Protein AF-A0A1R1JVL7-F1 (afdb_monomer)

Mean predicted aligned error: 9.69 Å

Organism: Alcaligenes xylosoxydans xylosoxydans (NCBI:txid85698)

Nearest PDB structures (foldseek):
  4d8j-assembly1_A  TM=5.891E-01  e=6.078E-01  Escherichia coli

Structure (mmCIF, N/CA/C/O backbone):
data_AF-A0A1R1JVL7-F1
#
_entry.id   AF-A0A1R1JVL7-F1
#
loop_
_atom_site.group_PDB
_atom_site.id
_atom_site.type_symbol
_atom_site.lab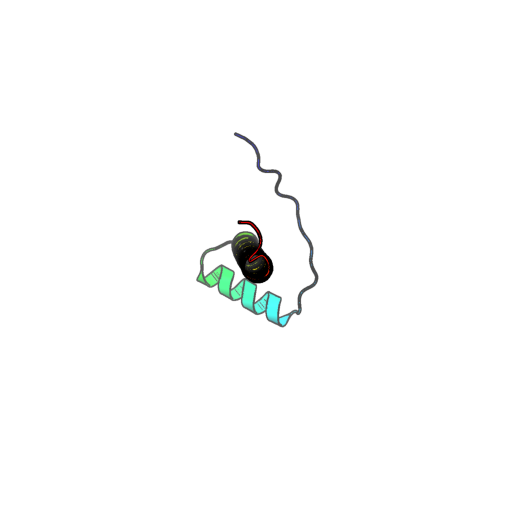el_atom_id
_atom_site.label_alt_id
_atom_site.label_comp_id
_atom_site.label_asym_id
_atom_site.label_entity_id
_atom_site.label_seq_id
_atom_site.pdbx_PDB_ins_code
_atom_site.Cartn_x
_atom_site.Cartn_y
_atom_site.Cartn_z
_atom_site.occupancy
_atom_site.B_iso_or_equiv
_atom_site.auth_seq_id
_atom_site.auth_comp_id
_atom_site.auth_asym_id
_atom_site.auth_atom_id
_atom_site.pdbx_PDB_model_num
ATOM 1 N N . MET A 1 1 ? 22.880 6.061 13.660 1.00 45.09 1 MET A N 1
ATOM 2 C CA . MET A 1 1 ? 21.699 6.193 12.784 1.00 45.09 1 MET A CA 1
ATOM 3 C C . MET A 1 1 ? 21.064 4.823 12.739 1.00 45.09 1 MET A C 1
ATOM 5 O O . MET A 1 1 ? 21.749 3.893 12.336 1.00 45.09 1 MET A O 1
ATOM 9 N N . ALA A 1 2 ? 19.879 4.664 13.333 1.00 50.12 2 ALA A N 1
ATOM 10 C CA . ALA A 1 2 ? 19.240 3.360 13.470 1.00 50.12 2 ALA A CA 1
ATOM 11 C C . ALA A 1 2 ? 18.998 2.798 12.067 1.00 50.12 2 ALA A C 1
ATOM 13 O O . ALA A 1 2 ? 18.236 3.366 11.293 1.00 50.12 2 ALA A O 1
ATOM 14 N N . ASN A 1 3 ? 19.742 1.749 11.733 1.00 54.91 3 ASN A N 1
ATOM 15 C CA . ASN A 1 3 ? 19.545 0.959 10.535 1.00 54.91 3 ASN A CA 1
ATOM 16 C C . ASN A 1 3 ? 18.173 0.306 10.719 1.00 54.91 3 ASN A C 1
ATOM 18 O O . ASN A 1 3 ? 18.070 -0.669 11.462 1.00 54.91 3 ASN A O 1
ATOM 22 N N . GLU A 1 4 ? 17.109 0.928 10.202 1.00 63.25 4 GLU A N 1
ATOM 23 C CA . GLU A 1 4 ? 15.777 0.324 10.209 1.00 63.25 4 GLU A CA 1
ATOM 24 C C . GLU A 1 4 ? 15.939 -1.088 9.648 1.00 63.25 4 GLU A C 1
ATOM 26 O O . GLU A 1 4 ? 16.407 -1.258 8.522 1.00 63.25 4 GLU A O 1
ATOM 31 N N . GLU A 1 5 ? 15.661 -2.107 10.465 1.00 72.94 5 GLU A N 1
ATOM 32 C CA . GLU A 1 5 ? 15.798 -3.501 10.052 1.00 72.94 5 GLU A CA 1
ATOM 33 C C . GLU A 1 5 ? 14.790 -3.787 8.937 1.00 72.94 5 GLU A C 1
ATOM 35 O O . GLU A 1 5 ? 13.650 -4.190 9.174 1.00 72.94 5 GLU A O 1
ATOM 40 N N . VAL A 1 6 ? 15.211 -3.577 7.692 1.00 71.94 6 VAL A N 1
ATOM 41 C CA . VAL A 1 6 ? 14.426 -3.943 6.521 1.00 71.94 6 VAL A CA 1
ATOM 42 C C . VAL A 1 6 ? 14.582 -5.444 6.310 1.00 71.94 6 VAL A C 1
ATOM 44 O O . VAL A 1 6 ? 15.631 -5.927 5.883 1.00 71.94 6 VAL A O 1
ATOM 47 N N . LYS A 1 7 ? 13.523 -6.199 6.610 1.00 80.12 7 LYS A N 1
ATOM 48 C CA . LYS A 1 7 ? 13.442 -7.636 6.319 1.00 80.12 7 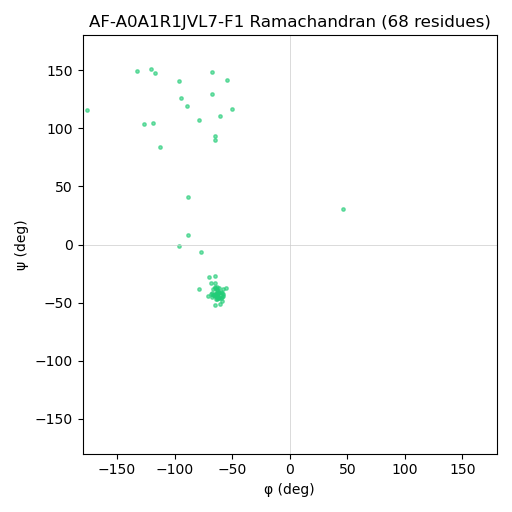LYS A CA 1
AT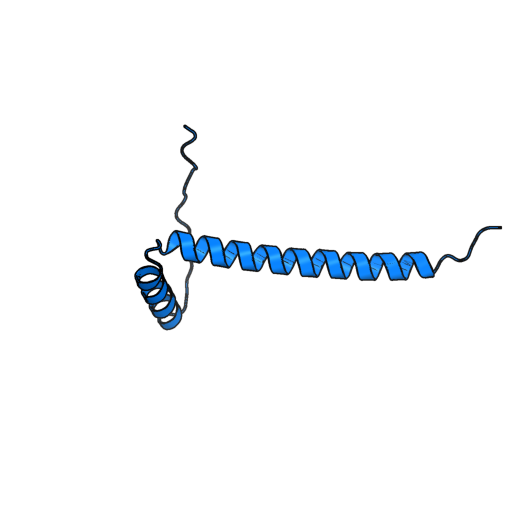OM 49 C C . LYS A 1 7 ? 12.711 -7.862 5.000 1.00 80.12 7 LYS A C 1
ATOM 51 O O . LYS A 1 7 ? 11.725 -7.191 4.700 1.00 80.12 7 LYS A O 1
ATOM 56 N N . GLN A 1 8 ? 13.194 -8.819 4.210 1.00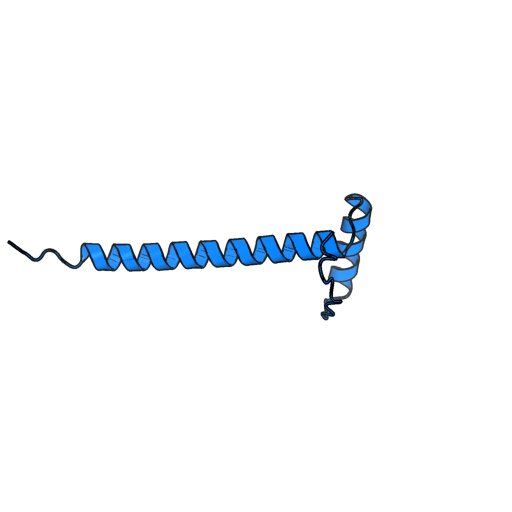 76.75 8 GLN A N 1
ATOM 57 C CA . GLN A 1 8 ? 12.506 -9.237 2.990 1.00 76.75 8 GLN A CA 1
ATOM 58 C C . GLN A 1 8 ? 11.190 -9.935 3.353 1.00 76.75 8 GLN A C 1
ATOM 60 O O . GLN A 1 8 ? 11.167 -10.851 4.173 1.00 76.75 8 GLN A O 1
ATOM 65 N N . PHE A 1 9 ? 10.100 -9.496 2.731 1.00 80.88 9 PHE A N 1
ATOM 66 C CA . PHE A 1 9 ? 8.756 -10.026 2.922 1.00 80.88 9 PHE A CA 1
ATOM 67 C C . PHE A 1 9 ? 8.264 -10.585 1.585 1.00 80.88 9 PHE A C 1
ATOM 69 O O . PHE A 1 9 ? 7.946 -9.829 0.668 1.00 80.88 9 PHE A O 1
ATOM 76 N N . ASN A 1 10 ? 8.262 -11.913 1.459 1.00 85.75 10 ASN A N 1
ATOM 77 C CA . ASN A 1 10 ? 7.875 -12.599 0.230 1.00 85.75 10 ASN A CA 1
ATOM 78 C C . ASN A 1 10 ? 6.398 -12.993 0.294 1.00 85.75 10 ASN A C 1
ATOM 80 O O . ASN A 1 10 ? 5.977 -13.689 1.216 1.00 85.75 10 ASN A O 1
ATOM 84 N N . VAL A 1 11 ? 5.627 -12.582 -0.711 1.00 85.00 11 VAL A N 1
ATOM 85 C CA . VAL A 1 11 ? 4.212 -12.933 -0.870 1.00 85.00 11 VAL A CA 1
ATOM 86 C C . VAL A 1 11 ? 3.939 -13.377 -2.296 1.00 85.00 11 VAL A C 1
ATOM 88 O O . VAL A 1 11 ? 4.579 -12.916 -3.242 1.00 85.00 11 VAL A O 1
ATOM 91 N N . TYR A 1 12 ? 2.966 -14.268 -2.451 1.00 87.81 12 TYR A N 1
ATOM 92 C CA . TYR A 1 12 ? 2.521 -14.726 -3.758 1.00 87.81 12 TYR A CA 1
ATOM 93 C C . TYR A 1 12 ? 1.407 -13.813 -4.258 1.00 87.81 12 TYR A C 1
ATOM 95 O O . TYR A 1 12 ? 0.360 -13.693 -3.626 1.00 87.81 12 TYR A O 1
ATOM 103 N N . LEU A 1 13 ? 1.645 -13.169 -5.397 1.00 86.81 13 LEU A N 1
ATOM 104 C CA . LEU A 1 13 ? 0.680 -12.312 -6.076 1.00 86.81 13 LEU A CA 1
ATOM 105 C C . LEU A 1 13 ? 0.420 -12.861 -7.483 1.00 86.81 13 LEU A C 1
ATOM 107 O O . LEU A 1 13 ? 1.323 -13.457 -8.080 1.00 86.81 13 LEU A O 1
ATOM 111 N N . PRO A 1 14 ? -0.776 -12.636 -8.050 1.00 93.62 14 PRO A N 1
ATOM 112 C CA . PRO A 1 14 ? -1.033 -12.925 -9.454 1.00 93.62 14 PRO A CA 1
ATOM 113 C C . PRO A 1 14 ? -0.019 -12.217 -10.359 1.00 93.62 14 PRO A C 1
ATOM 115 O O . PRO A 1 14 ? 0.341 -11.061 -10.125 1.00 93.62 14 PRO A O 1
ATOM 118 N N . VAL A 1 15 ? 0.416 -12.892 -11.424 1.00 91.94 15 VAL A N 1
ATOM 119 C CA . VAL A 1 15 ? 1.449 -12.373 -12.340 1.00 91.94 15 VAL A CA 1
ATOM 120 C C . VAL A 1 15 ? 1.045 -11.028 -12.947 1.00 91.94 15 VAL A C 1
ATOM 122 O O . VAL A 1 15 ? 1.875 -10.125 -13.060 1.00 91.94 15 VAL A O 1
ATOM 125 N N . ASP A 1 16 ? -0.231 -10.860 -13.284 1.00 93.19 16 ASP A N 1
ATOM 126 C CA . ASP A 1 16 ? -0.731 -9.616 -13.872 1.00 93.19 16 ASP A CA 1
ATOM 127 C C . ASP A 1 16 ? -0.704 -8.453 -12.881 1.00 93.19 16 ASP A C 1
ATOM 129 O O . ASP A 1 16 ? -0.398 -7.325 -13.268 1.00 93.19 16 ASP A O 1
ATOM 133 N N . LEU A 1 17 ? -0.917 -8.730 -11.592 1.00 89.69 17 LEU A N 1
ATOM 134 C CA . LEU A 1 17 ? -0.783 -7.725 -10.544 1.00 89.69 17 LEU A CA 1
ATOM 135 C C . LEU A 1 17 ? 0.683 -7.314 -10.373 1.00 89.69 17 LEU A C 1
ATOM 137 O O . LEU A 1 17 ? 0.981 -6.126 -10.298 1.00 89.69 17 LEU A O 1
ATOM 141 N N . ILE A 1 18 ? 1.616 -8.274 -10.391 1.00 88.81 18 ILE A N 1
ATOM 142 C CA . ILE A 1 18 ? 3.058 -7.981 -10.325 1.00 88.81 18 ILE A CA 1
ATOM 143 C C . ILE A 1 18 ? 3.479 -7.066 -11.481 1.00 88.81 18 ILE A C 1
ATOM 145 O O . ILE A 1 18 ? 4.247 -6.128 -11.267 1.00 88.81 18 ILE A O 1
ATOM 149 N N . ARG A 1 19 ? 2.979 -7.315 -12.699 1.00 91.38 19 ARG A N 1
ATOM 150 C CA . ARG A 1 19 ? 3.248 -6.452 -13.858 1.00 91.38 19 ARG A CA 1
ATOM 151 C C . ARG A 1 19 ? 2.735 -5.036 -13.625 1.00 91.38 19 ARG A C 1
ATOM 153 O O . ARG A 1 19 ? 3.512 -4.096 -13.766 1.00 91.38 19 ARG A O 1
ATOM 160 N N . GLN A 1 20 ? 1.474 -4.888 -13.223 1.00 89.81 20 GLN A N 1
ATOM 161 C CA . GLN A 1 20 ? 0.868 -3.577 -12.973 1.00 89.81 20 GLN A CA 1
ATOM 162 C C . GLN A 1 20 ? 1.628 -2.786 -11.903 1.00 89.81 20 GLN A C 1
ATOM 164 O O . GLN A 1 20 ? 1.960 -1.623 -12.120 1.00 89.81 20 GLN A O 1
ATOM 169 N N . VAL A 1 21 ? 1.987 -3.425 -10.785 1.00 88.25 21 VAL A N 1
ATOM 170 C CA . VAL A 1 21 ? 2.704 -2.740 -9.697 1.00 88.25 21 VAL A CA 1
ATOM 171 C C . VAL A 1 21 ? 4.110 -2.322 -10.145 1.00 88.25 21 VAL A C 1
ATOM 173 O O . VAL A 1 21 ? 4.562 -1.228 -9.817 1.00 88.25 21 VAL A O 1
ATOM 176 N N . LYS A 1 22 ? 4.804 -3.152 -10.936 1.00 88.25 22 LYS A N 1
ATOM 177 C CA . LYS A 1 22 ? 6.117 -2.792 -11.497 1.00 88.25 22 LYS A CA 1
ATOM 178 C C . LYS A 1 22 ? 6.038 -1.619 -12.470 1.00 88.25 22 LYS A C 1
ATOM 180 O O . LYS A 1 22 ? 6.896 -0.746 -12.403 1.00 88.25 22 LYS A O 1
ATOM 185 N N . HIS A 1 23 ? 5.038 -1.590 -13.351 1.00 90.44 23 HIS A N 1
ATOM 186 C CA . HIS A 1 23 ? 4.827 -0.450 -14.247 1.00 90.44 23 HIS A CA 1
ATOM 187 C C . HIS A 1 23 ? 4.593 0.835 -13.451 1.00 90.44 23 HIS A C 1
ATOM 189 O O . HIS A 1 23 ? 5.275 1.826 -13.689 1.00 90.44 23 HIS A O 1
ATOM 195 N N . HIS A 1 24 ? 3.738 0.774 -12.429 1.00 88.56 24 HIS A N 1
ATOM 196 C CA . HIS A 1 24 ? 3.480 1.915 -11.557 1.00 88.56 24 HIS A CA 1
ATOM 197 C C . HIS A 1 24 ? 4.732 2.387 -10.797 1.00 88.56 24 HIS A C 1
ATOM 199 O O . HIS A 1 24 ? 4.949 3.583 -10.647 1.00 88.56 24 HIS A O 1
ATOM 205 N N . ALA A 1 25 ? 5.594 1.463 -10.359 1.00 89.25 25 ALA A N 1
ATOM 206 C CA . ALA A 1 25 ? 6.876 1.788 -9.727 1.00 89.25 25 ALA A CA 1
ATOM 207 C C . ALA A 1 25 ? 7.804 2.592 -10.632 1.00 89.25 25 ALA A C 1
ATOM 209 O O . ALA A 1 25 ? 8.430 3.550 -10.182 1.00 89.25 25 ALA A O 1
ATOM 210 N N . ILE A 1 26 ? 7.851 2.226 -11.910 1.00 87.25 26 ILE A N 1
ATOM 211 C CA . ILE A 1 26 ? 8.644 2.938 -12.909 1.00 87.25 26 ILE A CA 1
ATOM 212 C C . ILE A 1 26 ? 8.061 4.336 -13.150 1.00 87.25 26 ILE A C 1
ATOM 214 O O . ILE A 1 26 ? 8.811 5.304 -13.155 1.00 87.25 26 ILE A O 1
ATOM 218 N N . GLU A 1 27 ? 6.740 4.453 -13.302 1.00 87.06 27 GLU A N 1
ATOM 219 C CA . GLU A 1 27 ? 6.064 5.740 -13.531 1.00 87.06 27 GLU A CA 1
ATOM 220 C C . GLU A 1 27 ? 6.173 6.702 -12.341 1.00 87.06 27 GLU A C 1
ATOM 222 O O . GLU A 1 27 ? 6.305 7.907 -12.532 1.00 87.06 27 GLU A O 1
ATOM 227 N N . ALA A 1 28 ? 6.130 6.180 -11.115 1.00 82.75 28 ALA A N 1
ATOM 228 C CA . ALA A 1 28 ? 6.189 6.964 -9.884 1.00 82.75 28 ALA A CA 1
ATOM 229 C C . ALA A 1 28 ? 7.624 7.211 -9.376 1.00 82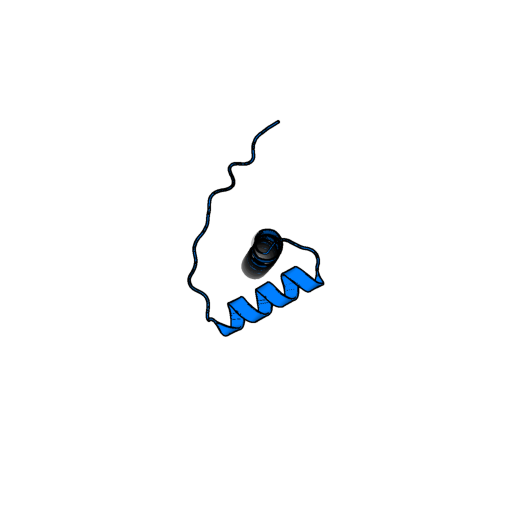.75 28 ALA A C 1
ATOM 231 O O . ALA A 1 28 ? 7.787 7.656 -8.237 1.00 82.75 28 ALA A O 1
ATOM 232 N N . GLU A 1 29 ? 8.650 6.844 -10.160 1.00 87.75 29 GLU A N 1
ATOM 233 C CA . GLU A 1 29 ? 10.078 6.876 -9.784 1.00 87.75 29 GLU A CA 1
ATOM 234 C C . GLU A 1 29 ? 10.352 6.283 -8.386 1.00 87.75 29 GLU A C 1
ATOM 236 O O . GLU A 1 29 ? 11.260 6.683 -7.657 1.00 87.75 29 GLU A O 1
ATOM 241 N N . SER A 1 30 ? 9.530 5.313 -7.989 1.00 86.00 30 SER A N 1
ATOM 242 C CA . SER A 1 30 ? 9.463 4.790 -6.630 1.00 86.00 30 SER A CA 1
ATOM 243 C C . SER A 1 30 ? 9.861 3.327 -6.614 1.00 86.00 30 SER A C 1
ATOM 245 O O . SER A 1 30 ? 9.602 2.567 -7.546 1.00 86.00 30 SER A O 1
ATOM 247 N N . SER A 1 31 ? 10.475 2.880 -5.522 1.00 87.06 31 SER A N 1
ATOM 248 C CA . SER A 1 31 ? 10.773 1.461 -5.374 1.00 87.06 31 SER A CA 1
ATOM 249 C C . SER A 1 31 ? 9.481 0.651 -5.221 1.00 87.06 31 SER A C 1
ATOM 251 O O . SER A 1 31 ? 8.497 1.093 -4.623 1.00 87.06 31 SER A O 1
ATOM 253 N N . LEU A 1 32 ? 9.499 -0.590 -5.714 1.00 86.00 32 LEU A N 1
ATOM 254 C CA . LEU A 1 32 ? 8.382 -1.522 -5.544 1.00 86.00 32 LEU A CA 1
ATOM 255 C C . LEU A 1 32 ? 8.016 -1.698 -4.060 1.00 86.00 32 LEU A C 1
ATOM 257 O O . LEU A 1 32 ? 6.841 -1.768 -3.711 1.00 86.00 32 LEU A O 1
ATOM 261 N N . SER A 1 33 ? 9.020 -1.723 -3.179 1.00 85.06 33 SER A N 1
ATOM 262 C CA . SER A 1 33 ? 8.818 -1.796 -1.732 1.00 85.06 33 SER A CA 1
ATOM 263 C C . SER A 1 33 ? 8.123 -0.557 -1.171 1.00 85.06 33 SER A C 1
ATOM 265 O O . SER A 1 33 ? 7.278 -0.713 -0.295 1.00 85.06 33 SER A O 1
ATOM 267 N N . ALA A 1 34 ? 8.413 0.647 -1.677 1.00 87.94 34 ALA A N 1
ATOM 268 C CA . ALA A 1 34 ? 7.736 1.869 -1.248 1.00 87.94 34 ALA A CA 1
ATOM 269 C C . ALA A 1 34 ? 6.247 1.849 -1.619 1.00 87.94 34 ALA A C 1
ATOM 271 O O . ALA A 1 34 ? 5.406 2.146 -0.772 1.00 87.94 34 ALA A O 1
ATOM 272 N N . ILE A 1 35 ? 5.913 1.421 -2.841 1.00 88.94 35 ILE A N 1
ATOM 273 C CA . ILE A 1 35 ? 4.516 1.292 -3.283 1.00 88.94 35 ILE A CA 1
ATOM 274 C C . ILE A 1 35 ? 3.779 0.239 -2.464 1.00 88.94 35 ILE A C 1
ATOM 276 O O . ILE A 1 35 ? 2.683 0.500 -1.972 1.00 88.94 35 ILE A O 1
ATOM 280 N N . VAL A 1 36 ? 4.383 -0.936 -2.274 1.00 88.19 36 VAL A N 1
ATOM 281 C CA . VAL A 1 36 ? 3.778 -2.007 -1.473 1.00 88.19 36 VAL A CA 1
ATOM 282 C C . VAL A 1 36 ? 3.595 -1.558 -0.022 1.00 88.19 36 VAL A C 1
ATOM 284 O O . VAL A 1 36 ? 2.529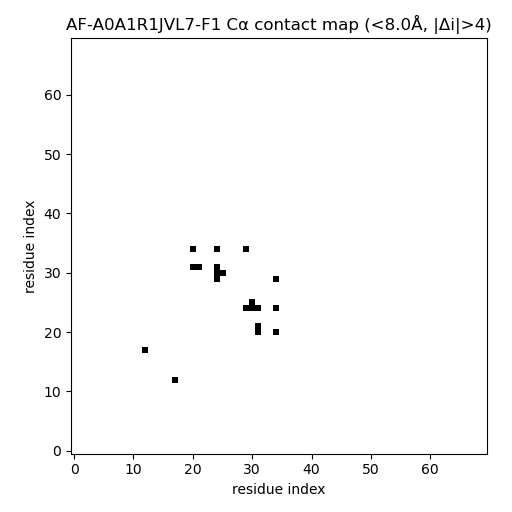 -1.774 0.549 1.00 88.19 36 VAL A O 1
ATOM 287 N N . ALA A 1 37 ? 4.579 -0.880 0.571 1.00 88.69 37 ALA A N 1
ATOM 288 C CA . ALA A 1 37 ? 4.466 -0.346 1.924 1.00 88.69 37 ALA A CA 1
ATOM 289 C C . ALA A 1 37 ? 3.357 0.711 2.035 1.00 88.69 37 ALA A C 1
ATOM 291 O O . ALA A 1 37 ? 2.585 0.684 2.994 1.00 88.69 37 ALA A O 1
ATOM 292 N N . ALA A 1 38 ? 3.248 1.619 1.062 1.00 89.44 38 ALA A N 1
ATOM 293 C CA . ALA A 1 38 ? 2.192 2.625 1.026 1.00 89.44 38 ALA A CA 1
ATOM 294 C C . ALA A 1 38 ? 0.804 1.983 0.895 1.00 89.44 38 ALA A C 1
ATOM 296 O O . ALA A 1 38 ? -0.091 2.307 1.675 1.00 89.44 38 ALA A O 1
ATOM 297 N N . ALA A 1 39 ? 0.644 1.023 -0.020 1.00 89.81 39 ALA A N 1
ATOM 298 C CA . ALA A 1 39 ? -0.606 0.297 -0.222 1.00 89.81 39 ALA A CA 1
ATOM 299 C C . ALA A 1 39 ? -1.025 -0.490 1.031 1.00 89.81 39 ALA A C 1
ATOM 301 O O . ALA A 1 39 ? -2.174 -0.401 1.458 1.00 89.81 39 ALA A O 1
ATOM 302 N N . LEU A 1 40 ? -0.089 -1.205 1.668 1.00 90.62 40 LEU A N 1
ATOM 303 C CA . LEU A 1 40 ? -0.358 -1.951 2.902 1.00 90.62 40 LEU A CA 1
ATOM 304 C C . LEU A 1 40 ? -0.730 -1.024 4.065 1.00 90.62 40 LEU A C 1
ATOM 306 O O . LEU A 1 40 ? -1.677 -1.313 4.793 1.00 90.62 40 LEU A O 1
ATOM 310 N N . ARG A 1 41 ? -0.029 0.106 4.234 1.00 91.94 41 ARG A N 1
ATOM 311 C CA . ARG A 1 41 ? -0.366 1.097 5.272 1.00 91.94 41 ARG A CA 1
ATOM 312 C C . ARG A 1 41 ? -1.738 1.721 5.035 1.00 91.94 41 ARG A C 1
ATOM 314 O O . ARG A 1 41 ? -2.501 1.861 5.985 1.00 91.94 41 ARG A O 1
ATOM 321 N N . ALA A 1 42 ? -2.060 2.074 3.792 1.00 93.31 42 ALA A N 1
ATOM 322 C CA . ALA A 1 42 ? -3.369 2.617 3.440 1.00 93.31 42 ALA A CA 1
ATOM 323 C C . ALA A 1 42 ? -4.489 1.610 3.743 1.00 93.31 42 ALA A C 1
ATOM 325 O O . ALA A 1 42 ? -5.461 1.967 4.405 1.00 93.31 42 ALA A O 1
ATOM 326 N N . TYR A 1 43 ? -4.300 0.346 3.350 1.00 91.50 43 TYR A N 1
ATOM 327 C CA . TYR A 1 43 ? -5.243 -0.733 3.631 1.00 91.50 43 TYR A CA 1
ATOM 328 C C . TYR A 1 43 ? -5.471 -0.928 5.138 1.00 91.50 43 TYR A C 1
ATOM 330 O O . TYR A 1 43 ? -6.612 -0.951 5.592 1.00 91.50 43 TYR A O 1
ATOM 338 N N . LEU A 1 44 ? -4.399 -1.010 5.937 1.00 93.31 44 LEU A N 1
ATOM 339 C CA . LEU A 1 44 ? -4.510 -1.167 7.393 1.00 93.31 44 LEU A CA 1
ATOM 340 C C . LEU A 1 44 ? -5.198 0.032 8.060 1.00 93.31 44 LEU A C 1
ATOM 342 O O . LEU A 1 44 ? -6.039 -0.158 8.936 1.00 93.31 44 LEU A O 1
ATOM 346 N N . ASN A 1 45 ? -4.887 1.256 7.626 1.00 94.06 45 ASN A N 1
ATOM 347 C CA . ASN A 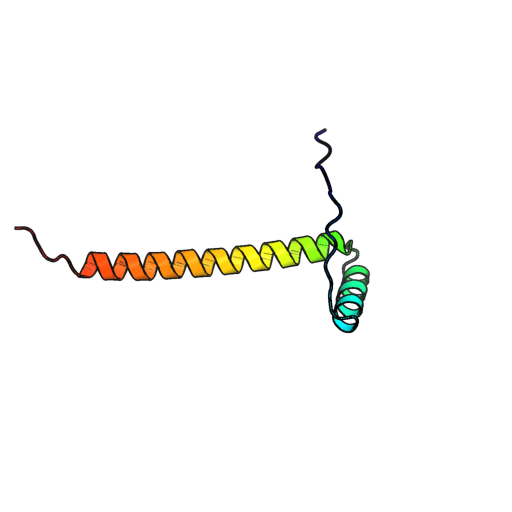1 45 ? -5.525 2.463 8.151 1.00 94.06 45 ASN A CA 1
ATOM 348 C C . ASN A 1 45 ? -7.03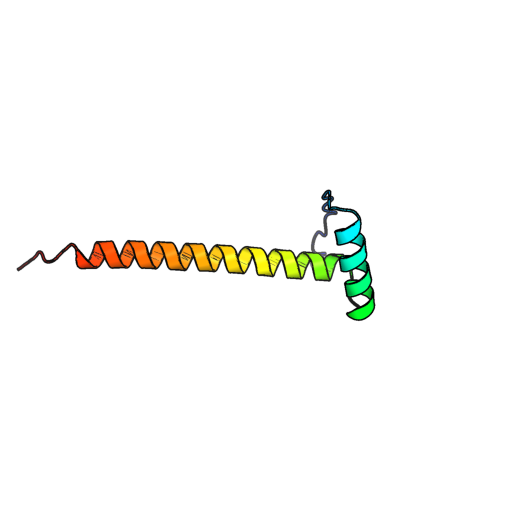2 2.496 7.861 1.00 94.06 45 ASN A C 1
ATOM 350 O O . ASN A 1 45 ? -7.812 2.932 8.707 1.00 94.06 45 ASN A O 1
ATOM 354 N N . GLU A 1 46 ? -7.454 2.045 6.681 1.00 93.69 46 GLU A N 1
ATOM 355 C CA . GLU A 1 46 ? -8.872 1.957 6.334 1.00 93.69 46 GLU A CA 1
ATOM 356 C C . GLU A 1 46 ? -9.599 0.909 7.188 1.00 93.69 46 GLU A C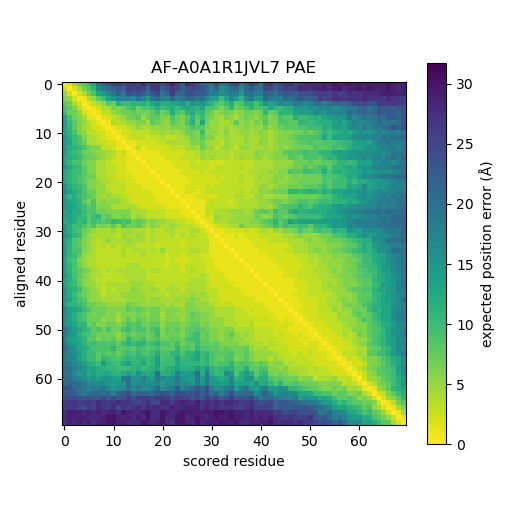 1
ATOM 358 O O . GLU A 1 46 ? -10.670 1.195 7.723 1.00 93.69 46 GLU A O 1
ATOM 363 N N . GLN A 1 47 ? -8.990 -0.263 7.396 1.00 92.38 47 GLN A N 1
ATOM 364 C CA . GLN A 1 47 ? -9.551 -1.295 8.275 1.00 92.38 47 GLN A CA 1
ATOM 365 C C . GLN A 1 47 ? -9.679 -0.809 9.726 1.00 92.38 47 GLN A C 1
ATOM 367 O O . GLN A 1 47 ? -10.715 -1.031 10.355 1.00 92.38 47 GLN A O 1
ATOM 372 N N . GLN A 1 48 ? -8.676 -0.090 10.241 1.00 91.25 48 GLN A N 1
ATOM 373 C CA . GLN A 1 48 ? -8.731 0.483 11.588 1.00 91.25 48 GLN A CA 1
ATOM 374 C C . GLN A 1 48 ? -9.873 1.496 11.720 1.00 91.25 48 GLN A C 1
ATOM 376 O O . GLN A 1 48 ? -10.662 1.418 12.657 1.00 91.25 48 GLN A O 1
ATOM 381 N N . ARG A 1 49 ? -10.021 2.402 10.747 1.00 89.25 49 ARG A N 1
ATOM 382 C CA . ARG A 1 49 ? -11.121 3.377 10.732 1.00 89.25 49 ARG A CA 1
ATOM 383 C C . ARG A 1 49 ? -12.489 2.704 10.746 1.00 89.25 49 ARG A C 1
ATOM 385 O O . ARG A 1 49 ? -13.358 3.106 11.512 1.00 89.25 49 ARG A O 1
ATOM 392 N N . GLN A 1 50 ? -12.674 1.662 9.937 1.00 88.44 50 GLN A N 1
ATOM 393 C CA . GLN A 1 50 ? -13.925 0.902 9.919 1.00 88.44 50 GLN A CA 1
ATOM 394 C C . GLN A 1 50 ? -14.196 0.209 11.260 1.00 88.44 50 GLN A C 1
ATOM 396 O O . GLN A 1 50 ? -15.349 0.126 11.692 1.00 88.44 50 GLN A O 1
ATOM 401 N N . HIS A 1 51 ? -13.152 -0.281 11.931 1.00 87.56 51 HIS A N 1
ATOM 402 C CA . HIS A 1 51 ? -13.273 -0.868 13.260 1.00 87.56 51 HIS A CA 1
ATOM 403 C C . HIS A 1 51 ? -13.713 0.177 14.295 1.00 87.56 51 HIS A C 1
ATOM 405 O O . HIS A 1 51 ? -14.740 -0.012 14.949 1.00 87.56 51 HIS A O 1
ATOM 411 N N . ASP A 1 52 ? -13.019 1.314 14.358 1.00 87.12 52 ASP A N 1
ATOM 412 C CA . ASP A 1 52 ? -13.303 2.400 15.302 1.00 87.12 52 ASP A CA 1
ATOM 413 C C . ASP A 1 52 ? -14.711 2.987 15.084 1.00 87.12 52 ASP A C 1
ATOM 415 O O . ASP A 1 52 ? -15.454 3.243 16.035 1.00 87.12 52 ASP A O 1
ATOM 419 N N . GLU A 1 53 ? -15.133 3.160 13.827 1.00 86.00 53 GLU A N 1
ATOM 420 C CA . GLU A 1 53 ? -16.486 3.611 13.489 1.00 86.00 53 GLU A CA 1
ATOM 421 C C . GLU A 1 53 ? -17.557 2.618 13.951 1.00 86.00 53 GLU A C 1
ATOM 423 O O . GLU A 1 53 ? -18.598 3.018 14.488 1.00 86.00 53 GLU A O 1
ATOM 428 N N . ASN A 1 54 ? -17.317 1.320 13.760 1.00 85.38 54 ASN A N 1
ATOM 429 C CA . ASN A 1 54 ? -18.239 0.275 14.188 1.00 85.38 54 ASN A CA 1
ATOM 430 C C . ASN A 1 54 ? -18.328 0.182 15.712 1.00 85.38 54 ASN A C 1
ATOM 432 O O . ASN A 1 54 ? -19.435 0.049 16.245 1.00 85.38 54 ASN A O 1
ATOM 436 N N . GLU A 1 55 ? -17.205 0.286 16.419 1.00 85.62 55 GLU A N 1
ATOM 437 C CA . GLU A 1 55 ? -17.180 0.331 17.880 1.00 85.62 55 GLU A CA 1
ATOM 438 C C . GLU A 1 55 ? -17.897 1.567 18.415 1.00 85.62 55 GLU A C 1
ATOM 440 O O . GLU A 1 55 ? -18.771 1.444 19.273 1.00 85.62 55 GLU A O 1
ATOM 445 N N . ASN A 1 56 ? -17.646 2.746 17.846 1.00 82.88 56 ASN A N 1
ATOM 446 C CA . ASN A 1 56 ? -18.309 3.978 18.268 1.00 82.88 56 ASN A CA 1
ATOM 447 C C . ASN A 1 56 ? -19.832 3.918 18.027 1.00 82.88 56 ASN A C 1
ATOM 449 O O . ASN A 1 56 ? -20.627 4.320 18.879 1.00 82.88 56 ASN A O 1
ATOM 453 N N . ARG A 1 57 ? -20.275 3.333 16.902 1.00 81.19 57 ARG A N 1
ATOM 454 C CA . ARG A 1 57 ? -21.705 3.073 16.629 1.00 81.19 57 ARG A CA 1
ATOM 455 C C . ARG A 1 57 ? -22.331 2.065 17.592 1.00 81.19 57 ARG A C 1
ATOM 457 O O . ARG A 1 57 ? -23.534 2.142 17.852 1.00 81.19 57 ARG A O 1
ATOM 464 N N . ARG A 1 58 ? -21.572 1.075 18.067 1.00 78.75 58 ARG A N 1
ATOM 465 C CA . ARG A 1 58 ? -22.042 0.136 19.100 1.00 78.75 58 ARG A CA 1
ATOM 466 C C . ARG A 1 58 ? -22.146 0.837 20.450 1.00 78.75 58 ARG A C 1
ATOM 468 O O . ARG A 1 58 ? -23.172 0.705 21.106 1.00 78.75 58 ARG A O 1
ATOM 475 N N . ASN A 1 59 ? -21.147 1.638 20.809 1.00 75.81 59 ASN A N 1
ATOM 476 C CA . ASN A 1 59 ? -21.101 2.314 22.098 1.00 75.81 59 ASN A CA 1
ATOM 477 C C . ASN A 1 59 ? -22.225 3.353 22.244 1.00 75.81 59 ASN A C 1
ATOM 479 O O . ASN A 1 59 ? -22.926 3.346 23.251 1.00 75.81 59 ASN A O 1
ATOM 483 N N . ARG A 1 60 ? -22.494 4.154 21.198 1.00 72.75 60 ARG A N 1
ATOM 484 C CA . ARG A 1 60 ? -23.626 5.105 21.195 1.00 72.75 60 ARG A CA 1
ATOM 485 C C . ARG A 1 60 ? -24.982 4.424 21.387 1.00 72.75 60 ARG A C 1
ATOM 487 O O . ARG A 1 60 ? -25.810 4.900 22.153 1.00 72.75 60 ARG A O 1
ATOM 494 N N . ARG A 1 61 ? -25.196 3.274 20.736 1.00 69.12 61 ARG A N 1
ATOM 495 C CA . ARG A 1 61 ? -26.432 2.490 20.903 1.00 69.12 61 ARG A CA 1
ATOM 496 C C . ARG A 1 61 ? -26.608 1.931 22.313 1.00 69.12 61 ARG A C 1
ATOM 498 O O . ARG A 1 61 ? -27.746 1.704 22.713 1.00 69.12 61 ARG A O 1
ATOM 505 N N . ASN A 1 62 ? -25.517 1.700 23.039 1.00 62.97 62 ASN A N 1
ATOM 506 C CA . ASN A 1 62 ? -25.588 1.274 24.432 1.00 62.97 62 ASN A CA 1
ATOM 507 C C . ASN A 1 62 ? -25.883 2.451 25.370 1.00 62.97 62 ASN A C 1
ATOM 509 O O . ASN A 1 62 ? -26.687 2.285 26.279 1.00 62.97 62 ASN A O 1
ATOM 513 N N . THR A 1 63 ? -25.323 3.642 25.129 1.00 60.94 63 THR A N 1
ATOM 514 C CA . THR A 1 63 ? -25.577 4.825 25.975 1.00 60.94 63 THR A CA 1
ATOM 515 C C . THR A 1 63 ? -26.995 5.390 25.853 1.00 60.94 63 THR A C 1
ATOM 517 O O . THR A 1 63 ? -27.503 5.926 26.827 1.00 60.94 63 THR A O 1
ATOM 520 N N . ASP A 1 64 ? -27.675 5.225 24.711 1.00 60.94 64 ASP A N 1
ATOM 521 C CA . ASP A 1 64 ? -29.089 5.623 24.555 1.00 60.94 64 ASP A CA 1
ATOM 522 C C . ASP A 1 64 ? -30.085 4.639 25.215 1.00 60.94 64 ASP A C 1
ATOM 524 O O . ASP A 1 64 ? -31.288 4.899 25.248 1.00 60.94 64 ASP A O 1
ATOM 528 N N . ARG A 1 65 ? -29.618 3.491 25.735 1.00 58.53 65 ARG A N 1
ATOM 529 C CA . ARG A 1 65 ? -30.472 2.483 26.393 1.00 58.53 65 ARG A CA 1
ATOM 530 C C . ARG A 1 65 ? -30.537 2.583 27.918 1.00 58.53 65 ARG A C 1
ATOM 532 O O . ARG A 1 65 ? -31.317 1.831 28.498 1.00 58.53 65 ARG A O 1
ATOM 539 N N . ASP A 1 66 ? -29.827 3.521 28.545 1.00 58.69 66 ASP A N 1
ATOM 540 C CA . ASP A 1 66 ? -29.919 3.771 29.992 1.00 58.69 66 ASP A CA 1
ATOM 541 C C . ASP A 1 66 ? -30.546 5.143 30.316 1.00 58.69 66 ASP A C 1
ATOM 543 O O . ASP A 1 66 ? -29.838 6.113 30.584 1.00 58.69 66 ASP A O 1
ATOM 547 N N . PRO A 1 67 ? -31.889 5.257 30.341 1.00 59.91 67 PRO A N 1
ATOM 548 C CA . PRO A 1 67 ? -32.586 6.395 30.934 1.00 59.91 67 PRO A CA 1
ATOM 549 C C . PRO A 1 67 ? -32.873 6.188 32.436 1.00 59.91 67 PRO A C 1
ATOM 551 O O . PRO A 1 67 ? -33.964 6.511 32.902 1.00 59.91 67 PRO A O 1
ATOM 554 N N . GLN A 1 68 ? -31.941 5.637 33.221 1.00 63.91 68 GLN A N 1
ATOM 555 C CA . GLN A 1 68 ? -32.137 5.481 34.669 1.00 63.91 68 GLN A CA 1
ATOM 556 C C . GLN A 1 68 ? -30.995 6.096 35.474 1.00 63.91 68 GLN A C 1
ATOM 558 O O . GLN A 1 68 ? -29.935 5.501 35.627 1.00 63.91 68 GLN A O 1
ATOM 563 N N . LEU A 1 69 ? -31.262 7.272 36.048 1.00 53.91 69 LEU A N 1
ATOM 564 C CA . LEU A 1 69 ? -31.467 7.421 37.494 1.00 53.91 69 LEU A CA 1
ATOM 565 C C . LEU A 1 69 ? -31.849 8.876 37.823 1.00 53.91 69 LEU A C 1
ATOM 567 O O . LEU A 1 69 ? -31.018 9.765 37.680 1.00 53.91 69 LEU A O 1
ATOM 571 N N . GLY A 1 70 ? -33.080 9.047 38.324 1.00 44.72 70 GLY A N 1
ATOM 572 C CA . GLY A 1 70 ? -33.447 10.046 39.342 1.00 44.72 70 GLY A CA 1
ATOM 573 C C . GLY A 1 70 ? -33.631 11.484 38.893 1.00 44.72 70 GLY A C 1
ATOM 574 O O . GLY A 1 70 ? -32.629 12.225 38.917 1.00 44.72 70 GLY A O 1
#

Secondary structure (DSSP, 8-state):
--------------HHHHHHHHHHHHHTT--HHHHHHHHHHHHHHHHHHHHHHHHHHHHHHHHTT-----

Foldseek 3Di:
DPPPPDDDDDDDDPPVVVVVLVVVCVVVVHDSVVSVVVVVVVVVVVVVVVVVVVVVVVVVVVVVPDPDDD

Radius of gyration: 21.07 Å; Cα contacts (8 Å, |Δi|>4): 10; chains: 1; bounding box: 55×25×54 Å

InterPro domains:
  IPR002145 Ribbon-helix-helix protein, CopG [PF01402] (7-46)
  IPR010985 Ribbon-helix-helix [SSF47598] (4-56)
  IPR013321 Arc-type ribbon-helix-helix [G3DSA:1.10.1220.10] (2-48)

pLDDT: mean 81.04, std 12.99, range [44.72, 94.06]

Sequence (70 aa):
MANEEVKQFNVYLPVDLIRQVKHHAIEAESSLSAIVAAALRAYLNEQQRQHDENENRRNRRNTDRDPQLG

Solvent-accessible surface area (backbone atoms only — not comparable to full-atom values): 4423 Å² total; per-residue (Å²): 128,85,76,74,85,81,72,91,81,90,79,92,69,59,68,69,55,54,51,52,51,51,53,50,18,64,77,65,78,39,54,62,66,57,53,52,51,52,52,52,51,51,52,52,53,52,53,50,50,55,48,52,53,50,52,51,58,50,51,54,61,54,63,76,70,63,93,77,81,138